Protein AF-G3EQG4-F1 (afdb_monomer)

Organism: NCBI:txid84387

Radius of gyration: 19.66 Å; Cα contacts (8 Å, |Δi|>4): 9; chains: 1; bounding box: 38×38×44 Å

Structure (mmCIF, N/CA/C/O backbone):
data_AF-G3EQG4-F1
#
_entry.id   AF-G3EQG4-F1
#
loop_
_atom_site.group_PDB
_atom_site.id
_atom_site.type_symbol
_atom_site.label_atom_id
_atom_site.label_alt_id
_atom_site.label_comp_id
_atom_site.label_asym_id
_atom_site.label_entity_id
_atom_site.label_seq_id
_atom_site.pdbx_PDB_ins_code
_atom_site.Cartn_x
_atom_site.Cartn_y
_atom_site.Cartn_z
_atom_site.occupancy
_atom_site.B_iso_or_equiv
_atom_site.auth_seq_id
_atom_site.auth_comp_id
_atom_site.auth_asym_id
_atom_site.auth_atom_id
_atom_site.pdbx_PDB_model_num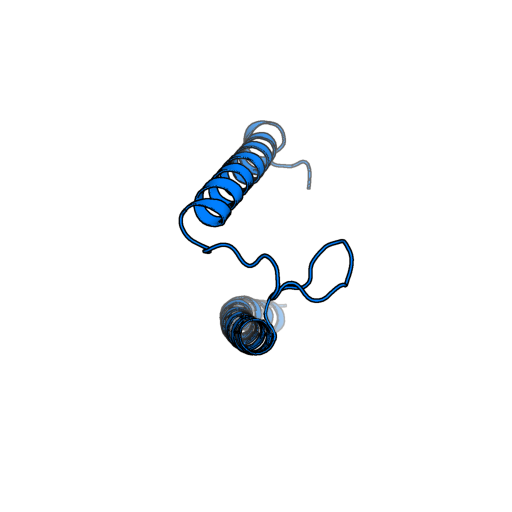
ATOM 1 N N . SER A 1 1 ? 17.400 -27.909 -17.412 1.00 69.56 1 SER A N 1
ATOM 2 C CA . SER A 1 1 ? 17.203 -26.467 -17.143 1.00 69.56 1 SER A CA 1
ATOM 3 C C . SER A 1 1 ? 15.914 -25.887 -17.741 1.00 69.56 1 SER A C 1
ATOM 5 O O . SER A 1 1 ? 15.338 -25.005 -17.121 1.00 69.56 1 SER A O 1
ATOM 7 N N . LYS A 1 2 ? 15.400 -26.361 -18.893 1.00 83.50 2 LYS A N 1
ATOM 8 C CA . LYS A 1 2 ? 14.151 -25.822 -19.489 1.00 83.50 2 LYS A CA 1
ATOM 9 C C . LYS A 1 2 ? 12.869 -26.171 -18.712 1.00 83.50 2 LYS A C 1
ATOM 11 O O . LYS A 1 2 ? 12.038 -25.303 -18.476 1.00 83.50 2 LYS A O 1
ATOM 16 N N . ALA A 1 3 ? 12.735 -27.414 -18.245 1.00 92.38 3 ALA A N 1
ATOM 17 C CA . ALA A 1 3 ? 11.550 -27.855 -17.496 1.00 92.38 3 ALA A CA 1
ATOM 18 C C . ALA A 1 3 ? 11.396 -27.176 -16.120 1.00 92.38 3 ALA A C 1
ATOM 20 O O . ALA A 1 3 ? 10.289 -27.015 -15.617 1.00 92.38 3 ALA A O 1
ATOM 21 N N . THR A 1 4 ? 12.497 -26.779 -15.478 1.00 93.88 4 THR A N 1
ATOM 22 C CA . THR A 1 4 ? 12.457 -26.014 -14.222 1.00 93.88 4 THR A CA 1
ATOM 23 C C . THR A 1 4 ? 12.003 -24.580 -14.467 1.00 93.88 4 THR A C 1
ATOM 25 O O . THR A 1 4 ? 11.096 -24.133 -13.779 1.00 93.88 4 THR A O 1
ATOM 28 N N . LEU A 1 5 ? 12.553 -23.897 -15.479 1.00 95.44 5 LEU A N 1
ATOM 29 C CA . LEU A 1 5 ? 12.153 -22.532 -15.837 1.00 95.44 5 LEU A CA 1
ATOM 30 C C . LEU A 1 5 ? 10.658 -22.440 -16.178 1.00 95.44 5 LEU A C 1
ATOM 32 O O . LEU A 1 5 ? 9.976 -21.552 -15.678 1.00 95.44 5 LEU A O 1
ATOM 36 N N . LEU A 1 6 ? 10.141 -23.392 -16.964 1.00 96.81 6 LEU A N 1
ATOM 37 C CA . LEU A 1 6 ? 8.721 -23.428 -17.322 1.00 96.81 6 LEU A CA 1
ATOM 38 C C . LEU A 1 6 ? 7.827 -23.582 -16.084 1.00 96.81 6 LEU A C 1
ATOM 40 O O . LEU A 1 6 ? 6.858 -22.847 -15.936 1.00 96.81 6 LEU A O 1
ATOM 44 N N . ARG A 1 7 ? 8.185 -24.486 -15.161 1.00 95.81 7 ARG A N 1
ATOM 45 C CA . ARG A 1 7 ? 7.441 -24.667 -13.904 1.00 95.81 7 ARG A CA 1
ATOM 46 C C . ARG A 1 7 ? 7.493 -23.417 -13.027 1.00 95.81 7 ARG A C 1
ATOM 48 O O . ARG A 1 7 ? 6.462 -23.025 -12.495 1.00 95.81 7 ARG A O 1
ATOM 55 N N . PHE A 1 8 ? 8.655 -22.772 -12.907 1.00 97.31 8 PHE A N 1
ATOM 56 C CA . PHE A 1 8 ? 8.779 -21.521 -12.154 1.00 97.31 8 PHE A CA 1
ATOM 57 C C . PHE A 1 8 ? 7.932 -20.401 -12.746 1.00 97.31 8 PHE A C 1
ATOM 59 O O . PHE A 1 8 ? 7.252 -19.714 -11.995 1.00 97.31 8 PHE A O 1
ATOM 66 N N . PHE A 1 9 ? 7.920 -20.248 -14.070 1.00 96.81 9 PHE A N 1
ATOM 67 C CA . PHE A 1 9 ? 7.067 -19.266 -14.730 1.00 96.81 9 PHE A CA 1
ATOM 68 C C . PHE A 1 9 ? 5.580 -19.548 -14.478 1.00 96.81 9 PHE A C 1
ATOM 70 O O . PHE A 1 9 ? 4.848 -18.649 -14.071 1.00 96.81 9 PHE A O 1
ATOM 77 N N . SER A 1 10 ? 5.142 -20.802 -14.633 1.00 97.38 10 SER A N 1
ATOM 78 C CA . SER A 1 10 ? 3.758 -21.193 -14.345 1.00 97.38 10 SER A CA 1
ATOM 79 C C . SER A 1 10 ? 3.366 -20.918 -12.889 1.00 97.38 10 SER A C 1
ATOM 81 O O . SER A 1 10 ? 2.278 -20.398 -12.646 1.00 97.38 10 SER A O 1
ATOM 83 N N . PHE A 1 11 ? 4.248 -21.205 -11.923 1.00 98.12 11 PHE A N 1
ATOM 84 C CA . PHE A 1 11 ? 3.998 -20.888 -10.515 1.00 98.12 11 PHE A CA 1
ATOM 85 C C . PHE A 1 11 ? 3.983 -19.383 -10.247 1.00 98.12 11 PHE A C 1
ATOM 87 O O . PHE A 1 11 ? 3.062 -18.895 -9.600 1.00 98.12 11 PHE A O 1
ATOM 94 N N . HIS A 1 12 ? 4.957 -18.636 -10.764 1.00 96.44 12 HIS A N 1
ATOM 95 C CA . HIS A 1 12 ? 5.011 -17.183 -10.616 1.00 96.44 12 HIS A CA 1
ATOM 96 C C . HIS A 1 12 ? 3.766 -16.502 -11.188 1.00 96.44 12 HIS A C 1
ATOM 98 O O . HIS A 1 12 ? 3.299 -15.524 -10.622 1.00 96.44 12 HIS A O 1
ATOM 104 N N . PHE A 1 13 ? 3.202 -17.036 -12.272 1.00 97.44 13 PHE A N 1
ATOM 105 C CA . PHE A 1 13 ? 1.969 -16.518 -12.845 1.00 97.44 13 PHE A CA 1
ATOM 106 C C . PHE A 1 13 ? 0.740 -16.816 -11.973 1.00 97.44 13 PHE A C 1
ATOM 108 O O . PHE A 1 13 ? -0.077 -15.926 -11.762 1.00 97.44 13 PHE A O 1
ATOM 115 N N . ILE A 1 14 ? 0.589 -18.042 -11.453 1.00 98.44 14 ILE A N 1
ATOM 116 C CA . ILE A 1 14 ? -0.622 -18.428 -10.702 1.00 98.44 14 ILE A CA 1
ATOM 117 C C . ILE A 1 14 ? -0.621 -17.950 -9.242 1.00 98.44 14 ILE A C 1
ATOM 119 O O . ILE A 1 14 ? -1.675 -17.616 -8.701 1.00 98.44 14 ILE A O 1
ATOM 123 N N . LEU A 1 15 ? 0.546 -17.893 -8.590 1.00 98.44 15 LEU A N 1
ATOM 124 C CA . LEU A 1 15 ? 0.665 -17.565 -7.164 1.00 98.44 15 LEU A CA 1
ATOM 125 C C . LEU A 1 15 ? 0.102 -16.181 -6.787 1.00 98.44 15 LEU A C 1
ATOM 127 O O . LEU A 1 15 ? -0.589 -16.114 -5.771 1.00 98.44 15 LEU A O 1
ATOM 131 N N . PRO A 1 16 ? 0.306 -15.098 -7.564 1.00 97.81 16 PRO A N 1
ATOM 132 C CA . PRO A 1 16 ? -0.304 -13.801 -7.286 1.00 97.81 16 PRO A CA 1
ATOM 133 C C . PRO A 1 16 ? -1.832 -13.860 -7.185 1.00 97.81 16 PRO A C 1
ATOM 135 O O . PRO A 1 16 ? -2.400 -13.213 -6.313 1.00 97.81 16 PRO A O 1
ATOM 138 N N . PHE A 1 17 ? -2.506 -14.675 -8.003 1.00 98.06 17 PHE A N 1
ATOM 139 C CA . PHE A 1 17 ? -3.967 -14.826 -7.949 1.00 98.06 17 PHE A CA 1
ATOM 140 C C . PHE A 1 17 ? -4.436 -15.641 -6.740 1.00 98.06 17 PHE A C 1
ATOM 142 O O . PHE A 1 17 ? -5.472 -15.357 -6.143 1.00 98.06 17 PHE A O 1
ATOM 149 N N . ILE A 1 18 ? -3.660 -16.649 -6.339 1.00 98.50 18 ILE A N 1
ATOM 150 C CA . ILE A 1 18 ? -3.925 -17.374 -5.092 1.00 98.50 18 ILE A CA 1
ATOM 151 C C . ILE A 1 18 ? -3.756 -16.420 -3.899 1.00 98.50 18 ILE A C 1
ATOM 153 O O . ILE A 1 18 ? -4.568 -16.431 -2.974 1.00 98.50 18 ILE A O 1
ATOM 157 N N . LEU A 1 19 ? -2.741 -15.552 -3.937 1.00 98.56 19 LEU A N 1
ATOM 158 C CA . LEU A 1 19 ? -2.501 -14.553 -2.902 1.00 98.56 19 LEU A CA 1
ATOM 159 C C . LEU A 1 19 ? -3.635 -13.522 -2.826 1.00 98.56 19 LEU A C 1
ATOM 161 O O . LEU A 1 19 ? -4.083 -13.222 -1.724 1.00 98.56 19 LEU A O 1
ATOM 165 N N . THR A 1 20 ? -4.141 -13.008 -3.953 1.00 98.31 20 THR A N 1
ATOM 166 C CA . THR A 1 20 ? -5.271 -12.060 -3.931 1.00 98.31 20 THR A CA 1
ATOM 167 C C . THR A 1 20 ? -6.519 -12.681 -3.308 1.00 98.31 20 THR A C 1
ATOM 169 O O . THR A 1 20 ? -7.185 -12.025 -2.508 1.00 98.31 20 THR A O 1
ATOM 172 N N . PHE A 1 21 ? -6.802 -13.959 -3.581 1.00 98.19 21 PHE A N 1
ATOM 173 C CA . PHE A 1 21 ? -7.887 -14.681 -2.914 1.00 98.19 21 PHE A CA 1
ATOM 174 C C . PHE A 1 21 ? -7.674 -14.777 -1.394 1.00 98.19 21 PHE A C 1
ATOM 176 O O . PHE A 1 21 ? -8.588 -14.486 -0.621 1.00 98.19 21 PHE A O 1
ATOM 183 N N . MET A 1 22 ? -6.456 -15.106 -0.950 1.00 98.56 22 MET A N 1
ATOM 184 C CA . MET A 1 22 ? -6.114 -15.135 0.478 1.00 98.56 22 MET A CA 1
ATOM 185 C C . MET A 1 22 ? -6.251 -13.757 1.144 1.00 98.56 22 MET A C 1
ATOM 187 O O . MET A 1 22 ? -6.722 -13.676 2.278 1.00 98.56 22 MET A O 1
ATOM 191 N N . VAL A 1 23 ? -5.897 -12.670 0.447 1.00 98.50 23 VAL A N 1
ATOM 192 C CA . VAL A 1 23 ? -6.077 -11.291 0.938 1.00 98.50 23 VAL A CA 1
ATOM 193 C C . VAL A 1 23 ? -7.560 -10.964 1.129 1.00 98.50 23 VAL A C 1
ATOM 195 O O . VAL A 1 23 ? -7.924 -10.402 2.159 1.00 98.50 23 VAL A O 1
ATOM 198 N N . ILE A 1 24 ? -8.433 -11.357 0.196 1.00 98.31 24 ILE A N 1
ATOM 199 C CA . ILE A 1 24 ? -9.885 -11.153 0.335 1.00 98.31 24 ILE A CA 1
ATOM 200 C C . ILE A 1 24 ? -10.424 -11.920 1.547 1.00 98.31 24 ILE A C 1
ATOM 202 O O . ILE A 1 24 ? -11.123 -11.335 2.373 1.00 98.31 24 ILE A O 1
ATOM 206 N N . LEU A 1 25 ? -10.064 -13.201 1.696 1.00 98.25 25 LEU A N 1
ATOM 207 C CA . LEU A 1 25 ? -10.459 -14.001 2.861 1.00 98.25 25 LEU A CA 1
ATOM 208 C C . LEU A 1 25 ? -9.990 -13.370 4.176 1.00 98.25 25 LEU A C 1
ATOM 210 O O . LEU A 1 25 ? -10.751 -13.295 5.140 1.00 98.25 25 LEU A O 1
ATOM 214 N N . HIS A 1 26 ? -8.752 -12.881 4.207 1.00 97.31 26 HIS A N 1
ATOM 215 C CA . HIS A 1 26 ? -8.211 -12.180 5.362 1.00 97.31 26 HIS A CA 1
ATOM 216 C C . HIS A 1 26 ? -9.029 -10.925 5.708 1.00 97.31 26 HIS A C 1
ATOM 218 O O . HIS A 1 26 ? -9.386 -10.732 6.871 1.00 97.31 26 HIS A O 1
ATOM 224 N N . ILE A 1 27 ? -9.376 -10.104 4.710 1.00 98.06 27 ILE A N 1
ATOM 225 C CA . ILE A 1 27 ? -10.178 -8.887 4.906 1.00 98.06 27 ILE A CA 1
ATOM 226 C C . ILE A 1 27 ? -11.585 -9.224 5.412 1.00 98.06 27 ILE A C 1
ATOM 228 O O . ILE A 1 27 ? -12.079 -8.529 6.295 1.00 98.06 27 ILE A O 1
ATOM 232 N N . ILE A 1 28 ? -12.214 -10.299 4.923 1.00 98.25 28 ILE A N 1
ATOM 233 C CA . ILE A 1 28 ? -13.530 -10.745 5.411 1.00 98.25 28 ILE A CA 1
ATOM 234 C C . ILE A 1 28 ? -13.464 -11.060 6.910 1.00 98.25 28 ILE A C 1
ATOM 236 O O . ILE A 1 28 ? -14.260 -10.535 7.685 1.00 98.25 28 ILE A O 1
ATOM 240 N N . PHE A 1 29 ? -12.474 -11.841 7.354 1.00 98.06 29 PHE A N 1
ATOM 241 C CA . PHE A 1 29 ? -12.324 -12.146 8.781 1.00 98.06 29 PHE A CA 1
ATOM 242 C C . PHE A 1 29 ? -12.002 -10.916 9.632 1.00 98.06 29 PHE A C 1
ATOM 244 O O . PHE A 1 29 ? -12.437 -10.829 10.783 1.00 98.06 29 PHE A O 1
ATOM 251 N N . LEU A 1 30 ? -11.254 -9.960 9.080 1.00 97.06 30 LEU A N 1
ATOM 252 C CA . LEU A 1 30 ? -10.999 -8.687 9.743 1.00 97.06 30 LEU A CA 1
ATOM 253 C C . LEU A 1 30 ? -12.275 -7.845 9.848 1.00 97.06 30 LEU A C 1
ATOM 255 O O . LEU A 1 30 ? -12.480 -7.193 10.866 1.00 97.06 30 LEU A O 1
ATOM 259 N N . HIS A 1 31 ? -13.150 -7.879 8.843 1.00 95.19 31 HIS A N 1
ATOM 260 C CA . HIS A 1 31 ? -14.405 -7.133 8.851 1.00 95.19 31 HIS A CA 1
ATOM 261 C C . HIS A 1 31 ? -15.381 -7.643 9.924 1.00 95.19 31 HIS A C 1
ATOM 263 O O . HIS A 1 31 ? -16.019 -6.831 10.589 1.00 95.19 31 HIS A O 1
ATOM 269 N N . GLU A 1 32 ? -15.435 -8.958 10.160 1.00 94.69 32 GLU A N 1
ATOM 270 C CA . GLU A 1 32 ? -16.284 -9.552 11.206 1.00 94.69 32 GLU A CA 1
ATOM 271 C C . GLU A 1 32 ? -15.896 -9.103 12.625 1.00 94.69 32 GLU A C 1
ATOM 273 O O . GLU A 1 32 ? -16.759 -8.860 13.466 1.00 94.69 32 GLU A O 1
ATOM 278 N N . LYS A 1 33 ? -14.593 -8.973 12.914 1.00 90.88 33 LYS A N 1
ATOM 279 C CA . LYS A 1 33 ? -14.098 -8.563 14.245 1.00 90.88 33 LYS A CA 1
ATOM 280 C C . LYS A 1 33 ? -13.852 -7.057 14.373 1.00 90.88 33 LYS A C 1
ATOM 282 O O . LYS A 1 33 ? -13.856 -6.527 15.482 1.00 90.88 33 LYS A O 1
ATOM 287 N N . GLY A 1 34 ? -13.635 -6.373 13.255 1.00 91.50 34 GLY A N 1
ATOM 288 C CA . GLY A 1 34 ? -13.131 -5.005 13.209 1.00 91.50 34 GLY A CA 1
ATOM 289 C C . GLY A 1 34 ? -11.630 -4.898 13.510 1.00 91.50 34 GLY A C 1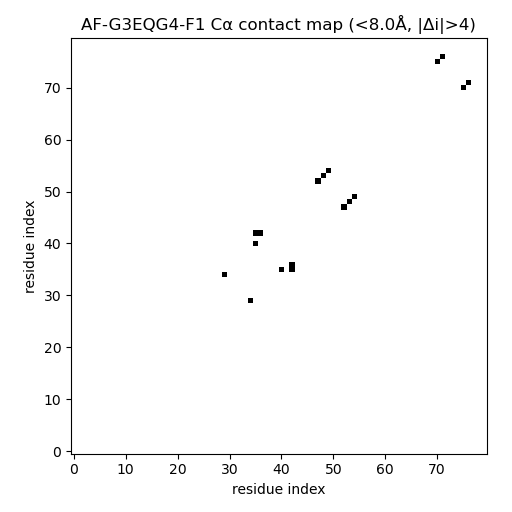
ATOM 290 O O . GLY A 1 34 ? -10.974 -5.842 13.952 1.00 91.50 34 GLY A O 1
ATOM 291 N N . SER A 1 35 ? -11.068 -3.713 13.264 1.00 93.00 35 SER A N 1
ATOM 292 C CA . SER A 1 35 ? -9.673 -3.400 13.581 1.00 93.00 35 SER A CA 1
ATOM 29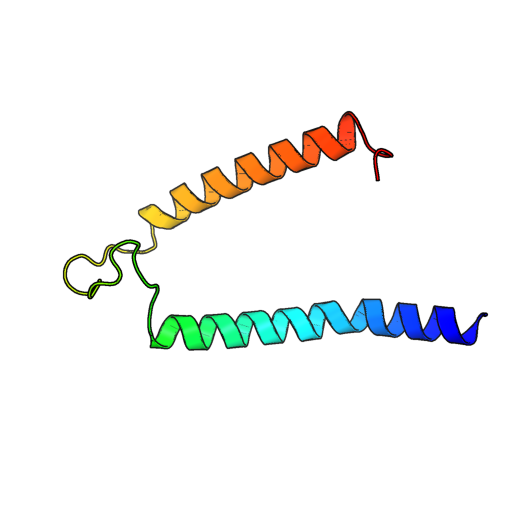3 C C . SER A 1 35 ? -9.460 -3.221 15.084 1.00 93.00 35 SER A C 1
ATOM 295 O O . SER A 1 35 ? -10.275 -2.590 15.765 1.00 93.00 35 SER A O 1
ATOM 297 N N . ASN A 1 36 ? -8.312 -3.677 15.581 1.00 93.81 36 ASN A N 1
ATOM 298 C CA . ASN A 1 36 ? -7.873 -3.357 16.934 1.00 93.81 36 ASN A CA 1
ATOM 299 C C . ASN A 1 36 ? -7.320 -1.917 17.019 1.00 93.81 36 ASN A C 1
ATOM 301 O O . ASN A 1 36 ? -6.992 -1.314 15.995 1.00 93.81 36 ASN A O 1
ATOM 305 N N . ASN A 1 37 ? -7.204 -1.366 18.229 1.00 94.44 37 ASN A N 1
ATOM 306 C CA . ASN A 1 37 ? -6.618 -0.044 18.478 1.00 94.44 37 ASN A CA 1
ATOM 307 C C . ASN A 1 37 ? -5.305 -0.152 19.285 1.00 94.44 37 ASN A C 1
ATOM 309 O O . ASN A 1 37 ? -5.046 -1.193 19.890 1.00 94.44 37 ASN A O 1
ATOM 313 N N . PRO A 1 38 ? -4.468 0.904 19.319 1.00 95.31 38 PRO A N 1
ATOM 314 C CA . PRO A 1 38 ? -3.174 0.869 20.010 1.00 95.31 38 PRO A CA 1
ATOM 315 C C . PRO A 1 38 ? -3.260 0.589 21.514 1.00 95.31 38 PRO A C 1
ATOM 317 O O . PRO A 1 38 ? -2.308 0.084 22.098 1.00 95.31 38 PRO A O 1
ATOM 320 N N . LEU A 1 39 ? -4.391 0.923 22.140 1.00 93.69 39 LEU A N 1
ATOM 321 C CA . LEU A 1 39 ? -4.629 0.698 23.565 1.00 93.69 39 LEU A CA 1
ATOM 322 C C . LEU A 1 39 ? -5.125 -0.727 23.859 1.00 93.69 39 LEU A C 1
ATOM 324 O O . LEU A 1 39 ? -5.189 -1.116 25.020 1.00 93.69 39 LEU A O 1
ATOM 328 N N . GLY A 1 40 ? -5.495 -1.504 22.836 1.00 91.94 40 GLY A N 1
ATOM 329 C CA . GLY A 1 40 ? -6.032 -2.857 22.982 1.00 91.94 40 GLY A CA 1
ATOM 330 C C . GLY A 1 40 ? -7.376 -2.931 23.716 1.00 91.94 40 GLY A C 1
ATOM 331 O O . GLY A 1 40 ? -7.791 -4.015 24.120 1.00 91.94 40 GLY A O 1
ATOM 332 N N . VAL A 1 41 ? -8.050 -1.795 23.915 1.00 92.38 41 VAL A N 1
ATOM 333 C CA . VAL A 1 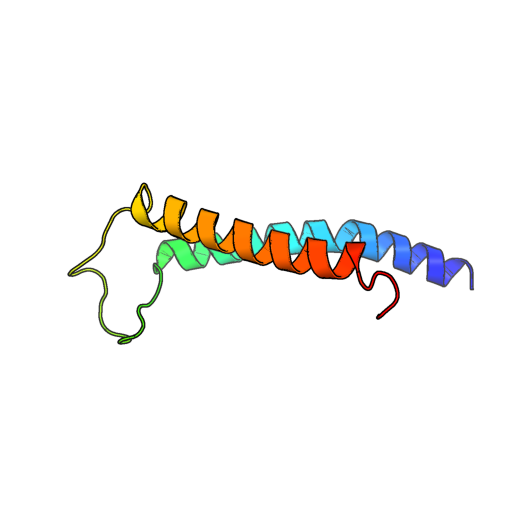41 ? -9.357 -1.713 24.583 1.00 92.38 41 VAL A CA 1
ATOM 334 C C . VAL A 1 41 ? -10.486 -1.723 23.560 1.00 92.38 41 VAL A C 1
ATOM 336 O O . VAL A 1 41 ? -10.265 -1.537 22.366 1.00 92.38 41 VAL A O 1
ATOM 339 N N . ASN A 1 42 ? -11.723 -1.914 24.012 1.00 88.88 42 ASN A N 1
ATOM 340 C CA . ASN A 1 42 ? -12.875 -1.943 23.117 1.00 88.88 42 ASN A CA 1
ATOM 341 C C . ASN A 1 42 ? -13.033 -0.614 22.345 1.00 88.88 42 ASN A C 1
ATOM 343 O O . ASN A 1 42 ? -13.260 0.436 22.942 1.00 88.88 42 ASN A O 1
ATOM 347 N N . SER A 1 43 ? -12.929 -0.669 21.014 1.00 87.88 43 SER A N 1
ATOM 348 C CA . SER A 1 43 ? -13.026 0.484 20.108 1.00 87.88 43 SER A CA 1
ATOM 349 C C . SER A 1 43 ? -14.462 0.913 19.791 1.00 87.88 43 SER A C 1
ATOM 351 O O . SER A 1 43 ? -14.654 1.946 19.156 1.00 87.88 43 SER A O 1
ATOM 353 N N . LEU A 1 44 ? -15.480 0.161 20.232 1.00 87.81 44 LEU A N 1
ATOM 354 C CA . LEU A 1 44 ? -16.890 0.468 19.946 1.00 87.81 44 LEU A CA 1
ATOM 355 C C . LEU A 1 44 ? -17.364 1.806 20.533 1.00 87.81 44 LEU A C 1
ATOM 357 O O . LEU A 1 44 ? -18.320 2.378 20.020 1.00 87.81 44 LEU A O 1
ATOM 361 N N . ILE A 1 45 ? -16.706 2.296 21.586 1.00 87.88 45 ILE A N 1
ATOM 362 C CA . ILE A 1 45 ? -17.083 3.527 22.297 1.00 87.88 45 ILE A CA 1
ATOM 363 C C . ILE A 1 45 ? -16.787 4.778 21.451 1.00 87.88 45 ILE A C 1
ATOM 365 O O . ILE A 1 45 ? -17.488 5.775 21.582 1.00 87.88 45 ILE A O 1
ATOM 369 N N . ASP A 1 46 ? -15.786 4.714 20.566 1.00 88.75 46 ASP A N 1
ATOM 370 C CA . ASP A 1 46 ? -15.311 5.853 19.768 1.00 88.75 46 ASP A CA 1
ATOM 371 C C . ASP A 1 46 ? -14.983 5.425 18.327 1.00 88.75 46 ASP A C 1
ATOM 373 O O . ASP A 1 46 ? -13.865 5.555 17.820 1.00 88.75 46 ASP A O 1
ATOM 377 N N . LYS A 1 47 ? -15.965 4.805 17.664 1.00 92.00 47 LYS A N 1
ATOM 378 C CA . LYS A 1 47 ? -15.813 4.349 16.280 1.00 92.00 47 LYS A CA 1
ATOM 379 C C . LYS A 1 47 ? -16.200 5.462 15.307 1.00 92.00 47 LYS A C 1
ATOM 381 O O . LYS A 1 47 ? -17.365 5.837 15.212 1.00 92.00 47 LYS A O 1
ATOM 386 N N . ILE A 1 48 ? -15.232 5.927 14.524 1.00 94.38 48 ILE A N 1
ATOM 387 C CA . ILE A 1 48 ? -15.444 6.879 13.422 1.00 94.38 48 ILE A CA 1
ATOM 388 C C . ILE A 1 48 ? -15.648 6.157 12.079 1.00 94.38 48 ILE A C 1
ATOM 390 O O . ILE A 1 48 ? -15.231 5.008 11.902 1.00 94.38 48 ILE A O 1
ATOM 394 N N . SER A 1 49 ? -16.289 6.822 11.111 1.00 94.19 49 SER A N 1
ATOM 395 C CA . SER A 1 49 ? -16.480 6.278 9.761 1.00 94.19 49 SER A CA 1
ATOM 396 C C . SER A 1 49 ? -15.160 6.164 8.987 1.00 94.19 49 SER A C 1
ATOM 398 O O . SER A 1 49 ? -14.242 6.967 9.154 1.00 94.19 49 SER A O 1
ATOM 400 N N . PHE A 1 50 ? -15.075 5.176 8.088 1.00 95.19 50 PHE A N 1
ATOM 401 C CA . PHE A 1 50 ? -13.900 4.985 7.228 1.00 95.19 50 PHE A CA 1
ATOM 402 C C . PHE A 1 50 ? -13.701 6.163 6.257 1.00 95.19 50 PHE A C 1
ATOM 404 O O . PHE A 1 50 ? -12.619 6.742 6.166 1.00 95.19 50 PHE A O 1
ATOM 411 N N . ASN A 1 51 ? -14.776 6.560 5.575 1.00 95.62 51 ASN A N 1
ATOM 412 C CA . ASN A 1 51 ? -14.837 7.774 4.764 1.00 95.62 51 ASN A CA 1
ATOM 413 C C . ASN A 1 51 ? -15.355 8.930 5.643 1.00 95.62 51 ASN A C 1
ATOM 415 O O . ASN A 1 51 ? -16.412 8.750 6.259 1.00 95.62 51 ASN A O 1
ATOM 419 N N . PRO A 1 52 ? -14.672 10.088 5.740 1.00 95.81 52 PRO A N 1
ATOM 420 C CA . PRO A 1 52 ? -13.492 10.522 4.971 1.00 95.81 52 PRO A CA 1
ATOM 421 C C . PRO A 1 52 ? -12.132 10.259 5.626 1.00 95.81 52 PRO A C 1
ATOM 423 O O . PRO A 1 52 ? -11.105 10.353 4.956 1.00 95.81 52 PRO A O 1
ATOM 426 N N . PHE A 1 53 ? -12.102 9.943 6.919 1.00 96.88 53 PHE A N 1
ATOM 427 C CA . PHE A 1 53 ? -10.884 10.018 7.727 1.00 96.88 53 PHE A CA 1
ATOM 428 C C . PHE A 1 53 ? -9.774 9.068 7.273 1.00 96.88 53 PHE A C 1
ATOM 430 O O . PHE A 1 53 ? -8.644 9.495 7.032 1.00 96.88 53 PHE A O 1
ATOM 437 N N . PHE A 1 54 ? -10.084 7.780 7.144 1.00 96.50 54 PHE A N 1
ATOM 438 C CA . PHE A 1 54 ? -9.082 6.781 6.791 1.00 96.50 54 PHE A CA 1
ATOM 439 C C . PHE A 1 54 ? -8.721 6.835 5.305 1.00 96.50 54 PHE A C 1
ATOM 441 O O . PHE A 1 54 ? -7.560 6.631 4.984 1.00 96.50 54 PHE A O 1
ATOM 448 N N . ILE A 1 55 ? -9.642 7.240 4.421 1.00 97.81 55 ILE A N 1
ATOM 449 C CA . ILE A 1 55 ? -9.338 7.440 2.992 1.00 97.81 55 ILE A CA 1
ATOM 450 C C . ILE A 1 55 ? -8.226 8.478 2.802 1.00 97.81 55 ILE A C 1
ATOM 452 O O . ILE A 1 55 ? -7.250 8.214 2.101 1.00 97.81 55 ILE A O 1
ATOM 456 N N . TRP A 1 56 ? -8.337 9.648 3.440 1.00 98.06 56 TRP A N 1
ATOM 457 C CA . TRP A 1 56 ? -7.308 10.688 3.327 1.00 98.06 56 TRP A CA 1
ATOM 458 C C . TRP A 1 56 ? -5.986 10.278 3.976 1.00 98.06 56 TRP A C 1
ATOM 460 O O . TRP A 1 56 ? -4.916 10.561 3.434 1.00 98.06 56 TRP A O 1
ATOM 470 N N . LYS A 1 57 ? -6.052 9.581 5.115 1.00 97.62 57 LYS A N 1
ATOM 471 C CA . LYS A 1 57 ? -4.863 9.058 5.795 1.00 97.62 57 LYS A CA 1
ATOM 472 C C . LYS A 1 57 ? -4.126 8.022 4.939 1.00 97.62 57 LYS A C 1
ATOM 474 O O . LYS A 1 57 ? -2.904 8.084 4.828 1.00 97.62 57 LYS A O 1
ATOM 479 N N . ASP A 1 58 ? -4.858 7.108 4.310 1.00 97.19 58 ASP A N 1
ATOM 480 C CA . ASP A 1 58 ? -4.291 6.061 3.463 1.00 97.19 58 ASP A CA 1
ATOM 481 C C . ASP A 1 58 ? -3.726 6.655 2.165 1.00 97.19 58 ASP A C 1
ATOM 483 O O . ASP A 1 58 ? -2.632 6.279 1.749 1.00 97.19 58 ASP A O 1
ATOM 487 N N . ALA A 1 59 ? -4.396 7.650 1.568 1.00 98.06 59 ALA A N 1
ATOM 488 C CA . ALA A 1 59 ? -3.894 8.362 0.391 1.00 98.06 59 ALA A CA 1
ATOM 489 C C . ALA A 1 59 ? -2.538 9.041 0.652 1.00 98.06 59 ALA A C 1
ATOM 491 O O . ALA A 1 59 ? -1.625 8.935 -0.168 1.00 98.06 59 ALA A O 1
ATOM 492 N N . LEU A 1 60 ? -2.374 9.684 1.814 1.00 98.25 60 LEU A N 1
ATOM 493 C CA . LEU A 1 60 ? -1.089 10.245 2.242 1.00 98.25 60 LEU A CA 1
ATOM 494 C C . LEU A 1 60 ? -0.009 9.151 2.336 1.00 98.25 60 LEU A C 1
ATOM 496 O O . LEU A 1 60 ? 1.096 9.326 1.822 1.00 98.25 60 LEU A O 1
ATOM 500 N N . GLY A 1 61 ? -0.337 8.005 2.941 1.00 97.88 61 GLY A N 1
ATOM 501 C CA . GLY A 1 61 ? 0.562 6.850 3.015 1.00 97.88 61 GLY A CA 1
ATOM 502 C C . GLY A 1 61 ? 0.982 6.333 1.634 1.00 97.88 61 GLY A C 1
ATOM 503 O O . GLY A 1 61 ? 2.171 6.132 1.388 1.00 97.88 61 GLY A O 1
ATOM 504 N N . VAL A 1 62 ? 0.030 6.199 0.706 1.00 98.31 62 VAL A N 1
ATOM 505 C CA . VAL A 1 62 ? 0.290 5.795 -0.685 1.00 98.31 62 VAL A CA 1
ATOM 506 C C . VAL A 1 62 ? 1.264 6.763 -1.357 1.00 98.31 62 VAL A C 1
ATOM 508 O O . VAL A 1 62 ? 2.254 6.315 -1.934 1.00 98.31 62 VAL A O 1
ATOM 511 N N . VAL A 1 63 ? 1.062 8.078 -1.221 1.00 98.38 63 VAL A N 1
ATOM 512 C CA . VAL A 1 63 ? 1.974 9.089 -1.786 1.00 98.38 63 VAL A CA 1
ATOM 513 C C . VAL A 1 63 ? 3.397 8.922 -1.249 1.00 98.38 63 VAL A C 1
ATOM 515 O O . VAL A 1 63 ? 4.340 8.896 -2.039 1.00 98.38 63 VAL A O 1
ATOM 518 N N . PHE A 1 64 ? 3.574 8.734 0.062 1.00 98.12 64 PHE A N 1
ATOM 519 C CA . PHE A 1 64 ? 4.905 8.512 0.637 1.00 98.12 64 PHE A CA 1
ATOM 520 C C . PHE A 1 64 ? 5.576 7.243 0.103 1.00 98.12 64 PHE A C 1
ATOM 522 O O . PHE A 1 64 ? 6.747 7.283 -0.279 1.00 98.12 64 PHE A O 1
ATOM 529 N N . THR A 1 65 ? 4.842 6.128 0.028 1.00 97.81 65 THR A N 1
ATOM 530 C CA . THR A 1 65 ? 5.390 4.872 -0.513 1.00 97.81 65 THR A CA 1
ATOM 531 C C . THR A 1 65 ? 5.768 4.991 -1.990 1.00 97.81 65 THR A C 1
ATOM 533 O O . THR A 1 65 ? 6.818 4.489 -2.391 1.00 97.81 65 THR A O 1
ATOM 536 N N . LEU A 1 66 ? 4.973 5.711 -2.788 1.00 97.88 66 LEU A N 1
ATOM 537 C CA . LEU A 1 66 ? 5.257 5.957 -4.201 1.00 97.88 66 LEU A CA 1
ATOM 538 C C . LEU A 1 66 ? 6.485 6.846 -4.390 1.00 97.88 66 LEU A C 1
ATOM 540 O O . LEU A 1 66 ? 7.312 6.544 -5.244 1.00 97.88 66 LEU A O 1
ATOM 544 N N . ILE A 1 67 ? 6.647 7.901 -3.584 1.00 97.50 67 ILE A N 1
ATOM 545 C CA . ILE A 1 67 ? 7.850 8.746 -3.624 1.00 97.50 67 ILE A CA 1
ATOM 546 C C . ILE A 1 67 ? 9.090 7.904 -3.320 1.00 97.50 67 ILE A C 1
ATOM 548 O O . ILE A 1 67 ? 10.069 7.973 -4.059 1.00 97.50 67 ILE A O 1
ATOM 552 N N . PHE A 1 68 ? 9.046 7.074 -2.276 1.00 95.81 68 PHE A N 1
ATOM 553 C CA . PHE A 1 68 ? 10.167 6.201 -1.928 1.00 95.81 68 PHE A CA 1
ATOM 554 C C . PHE A 1 68 ? 10.503 5.215 -3.056 1.00 95.81 68 PHE A C 1
ATOM 556 O O . PHE A 1 68 ? 11.666 5.078 -3.435 1.00 95.81 68 PHE A O 1
ATOM 563 N N . PHE A 1 69 ? 9.486 4.576 -3.638 1.00 96.06 69 PHE A N 1
ATOM 564 C CA . PHE A 1 69 ? 9.664 3.684 -4.781 1.00 96.06 69 PHE A CA 1
ATOM 565 C C . PHE A 1 69 ? 10.275 4.4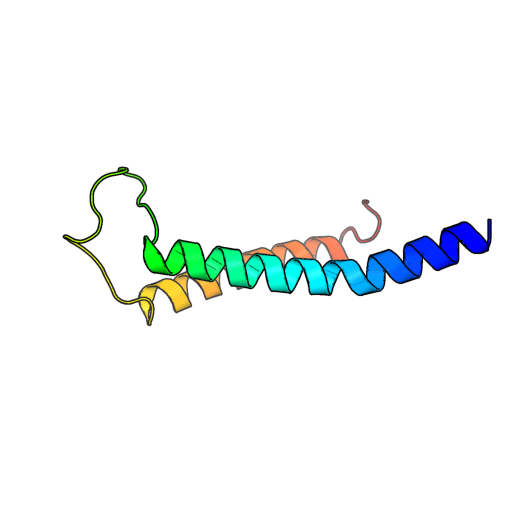14 -5.989 1.00 96.06 69 PHE A C 1
ATOM 567 O O . PHE A 1 69 ? 11.240 3.931 -6.581 1.00 96.06 69 PHE A O 1
ATOM 574 N N . LEU A 1 70 ? 9.783 5.613 -6.316 1.00 96.69 70 LEU A N 1
ATOM 575 C CA . LEU A 1 70 ? 10.304 6.426 -7.416 1.00 96.69 70 LEU A CA 1
ATOM 576 C C . LEU A 1 70 ? 11.767 6.816 -7.200 1.00 96.69 70 LEU A C 1
ATOM 578 O O . LEU A 1 70 ? 12.568 6.672 -8.120 1.00 96.69 70 LEU A O 1
ATOM 582 N N . LEU A 1 71 ? 12.140 7.239 -5.990 1.00 95.94 71 LEU A N 1
ATOM 583 C CA . LEU A 1 71 ? 13.530 7.559 -5.658 1.00 95.94 71 LEU A CA 1
ATOM 584 C C . LEU A 1 71 ? 14.454 6.357 -5.888 1.00 95.94 71 LEU A C 1
ATOM 586 O O . LEU A 1 71 ? 15.507 6.516 -6.503 1.00 95.94 71 LEU A O 1
ATOM 590 N N . MET A 1 72 ? 14.040 5.157 -5.469 1.00 95.25 72 MET A N 1
ATOM 591 C CA . MET A 1 72 ? 14.818 3.935 -5.697 1.00 95.25 72 MET A CA 1
ATOM 592 C C . MET A 1 72 ? 14.961 3.625 -7.187 1.00 95.25 72 MET A C 1
ATOM 594 O O . MET A 1 72 ? 16.073 3.427 -7.666 1.00 95.25 72 MET A O 1
ATOM 598 N N . THR A 1 73 ? 13.859 3.653 -7.939 1.00 95.44 73 THR A N 1
ATOM 599 C CA . THR A 1 73 ? 13.888 3.343 -9.379 1.00 95.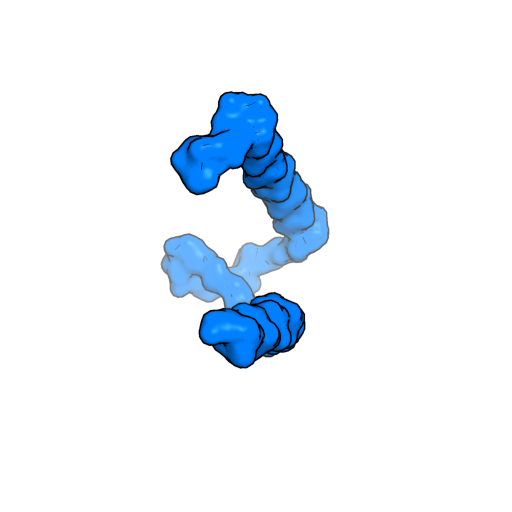44 73 THR A CA 1
ATOM 600 C C . THR A 1 73 ? 14.688 4.354 -10.205 1.00 95.44 73 THR A C 1
ATOM 602 O O . THR A 1 73 ? 15.315 3.964 -11.183 1.00 95.44 73 THR A O 1
ATOM 605 N N . MET A 1 74 ? 14.690 5.638 -9.829 1.00 95.44 74 MET A N 1
ATOM 606 C CA . MET A 1 74 ? 15.319 6.700 -10.626 1.00 95.44 74 MET A CA 1
ATOM 607 C C . MET A 1 74 ? 16.776 6.961 -10.247 1.00 95.44 74 MET A C 1
ATOM 609 O O . MET A 1 74 ? 17.587 7.249 -11.121 1.00 95.44 74 MET A O 1
ATOM 613 N N . ILE A 1 75 ? 17.119 6.885 -8.958 1.00 96.44 75 ILE A N 1
ATOM 614 C CA . ILE A 1 75 ? 18.467 7.219 -8.478 1.00 96.44 75 ILE A CA 1
ATOM 615 C C . ILE A 1 75 ? 19.337 5.960 -8.403 1.00 96.44 75 ILE A C 1
ATOM 617 O O . ILE A 1 75 ? 20.524 6.016 -8.718 1.00 96.44 75 ILE A O 1
ATOM 621 N N . LEU A 1 76 ? 18.765 4.821 -7.995 1.00 94.44 76 LEU A N 1
ATOM 622 C CA . LEU A 1 76 ? 19.507 3.601 -7.655 1.00 94.44 76 LEU A CA 1
ATOM 623 C C . LEU A 1 76 ? 18.863 2.323 -8.245 1.00 94.44 76 LEU A C 1
ATOM 625 O O . LEU A 1 76 ? 18.625 1.364 -7.508 1.00 94.44 76 LEU A O 1
ATOM 629 N N . PRO A 1 77 ? 18.616 2.253 -9.571 1.00 89.88 77 PRO A N 1
ATOM 630 C CA . PRO A 1 77 ? 17.859 1.159 -10.194 1.00 89.88 77 PRO A CA 1
ATOM 631 C C . PRO A 1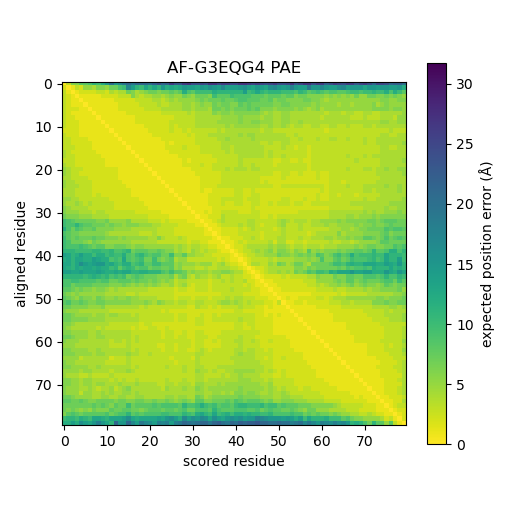 77 ? 18.506 -0.228 -10.074 1.00 89.88 77 PRO A C 1
ATOM 633 O O . PRO A 1 77 ? 17.809 -1.229 -10.200 1.00 89.88 77 P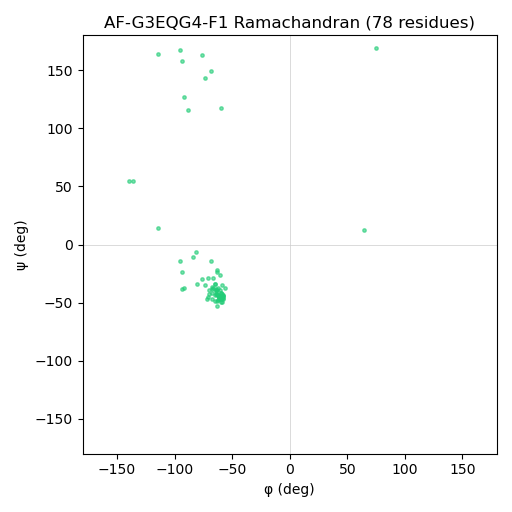RO A O 1
ATOM 636 N N . TYR A 1 78 ? 19.822 -0.293 -9.850 1.00 92.38 78 TYR A N 1
ATOM 637 C CA . TYR A 1 78 ? 20.603 -1.538 -9.797 1.00 92.38 78 TYR A CA 1
ATOM 638 C C . TYR A 1 78 ? 21.196 -1.818 -8.412 1.00 92.38 78 TYR A C 1
ATOM 640 O O . TYR A 1 78 ? 22.129 -2.606 -8.288 1.00 92.38 78 TYR A O 1
ATOM 648 N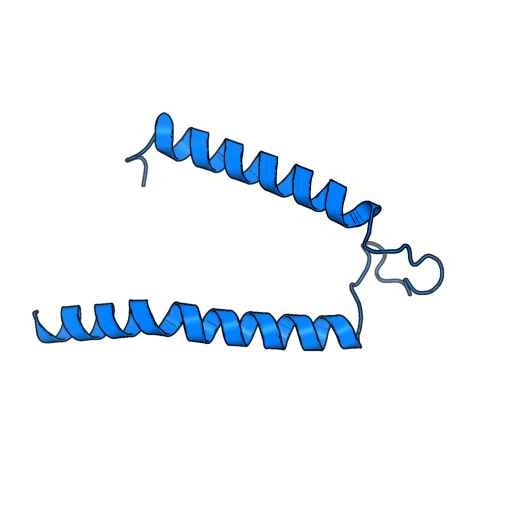 N . MET A 1 79 ? 20.729 -1.120 -7.370 1.00 86.00 79 MET A N 1
ATOM 649 C CA . MET A 1 79 ? 21.241 -1.323 -6.009 1.00 86.00 79 MET A CA 1
ATOM 650 C C . MET A 1 79 ? 20.859 -2.699 -5.430 1.00 86.00 79 MET A C 1
ATOM 652 O O . MET A 1 79 ? 21.461 -3.123 -4.444 1.00 86.00 79 MET A O 1
ATOM 656 N N . PHE A 1 80 ? 19.914 -3.404 -6.056 1.00 67.62 80 PHE A N 1
ATOM 657 C CA . PHE A 1 80 ? 19.472 -4.746 -5.684 1.00 67.62 80 PHE A CA 1
ATOM 658 C C . PHE A 1 80 ? 19.408 -5.663 -6.905 1.00 67.62 80 PHE A C 1
ATOM 660 O O . PHE A 1 80 ? 19.002 -5.172 -7.984 1.00 67.62 80 PHE A O 1
#

InterPro domains:
  IPR005797 Cytochrome b/b6, N-terminal domain [PF13631] (2-78)
  IPR005798 Cytochrome b/b6, C-terminal [PS51003] (40-80)
  IPR016174 Di-haem cytochrome, transmembrane [SSF81342] (2-80)
  IPR027387 Cytochrome b/b6-like domain superfamily [G3DSA:1.20.810.10] (1-80)

Solvent-accessible surface area (backbone atoms only — not comparable to full-atom values): 4888 Å² total; per-residue (Å²): 116,67,73,58,52,53,51,50,51,55,46,66,64,50,48,60,59,56,46,53,53,52,51,52,54,51,49,52,59,41,62,78,74,49,83,84,52,98,83,74,56,84,55,82,86,75,69,75,65,58,76,65,60,51,55,56,54,49,52,53,51,50,52,54,53,49,50,53,51,49,50,41,59,72,77,46,68,74,80,113

Nearest PDB structures (foldseek):
  8pw6-assembly1_N  TM=9.834E-01  e=7.144E-05  Mus musculus
  6fo0-assembly1_P  TM=9.800E-01  e=3.333E-04  Bos taurus

pLDDT: mean 94.73, std 5.33, range [67.62, 98.56]

Sequence (80 aa):
SKATLLRFFSFHFILPFILTFMVILHIIFLHEKGSNNPLGVNSLIDKISFNPFFIWKDALGVVFTLIFFLLMTMILPYMF

Secondary structure (DSSP, 8-state):
-HHHHHHHHHHHHHHHHHHHHHHHHHHHHHHHH----TT-S-GGGGPPPSTTHHHHHHHHHHHHHHHHHHHHHHH-TT--

Foldseek 3Di:
DVVVVVVVVVCVVCVVVVVVVVVVVVVVVCVVVDDADPVRDDCPVPDDDCPPPVVVVVVVVVVVVVVVVCCCCPVPVPVD

Mean predicted aligned error: 4.46 Å